Protein AF-A0A2K6EWM0-F1 (afdb_monomer)

Foldseek 3Di:
DDDPVRVVVVVVVVVVVVVVVVVVVVCCVPPVVSVVVVVVVVVVVVVVVVVVVVVVVVVVVVVVVVVVVVVVVVVVVVVVLVVLVVLVVQLLCVLVVLCPDDPVPDDPVSVVSNVVVVVPDDPVCVPFGKDFVVSSVVGGPDDPDPVSVVSLVVCVVVVQWDWDDDPNTIITTGD

Radius of gyration: 40.39 Å; Cα contacts (8 Å, |Δi|>4): 100; chains: 1; bounding box: 82×47×95 Å

Organism: Propithecus coquereli (NCBI:txid379532)

Sequence (175 aa):
MASDLEQLCSHVNEKIGNIKKTLSLRNCGQEPTLKTILNKIGDEIIVVNELLNKLELEIQYQEQTNSSLKYMKSRLTYCKINEVIKEINKAVISKYKILHQPKKSMNSVARNLYHRFIDEETKDTKGHYFIVEADIKEFTTLKVDKKFHMLLNILRHCRRLSEVRGGGLTRYVIT

Mean predicted aligned error: 11.41 Å

Solvent-accessible surface area (backbone atoms only — not comparable to full-atom values): 9793 Å² total; per-residue (Å²): 131,82,51,76,64,56,53,49,52,51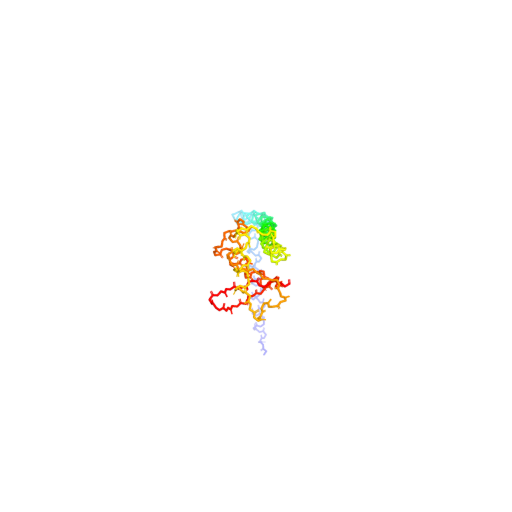,52,52,51,51,51,52,49,54,51,53,52,52,52,52,56,49,45,43,74,68,38,67,68,52,36,51,51,52,48,51,53,51,53,50,51,51,52,50,51,53,52,49,55,53,48,52,54,51,49,55,51,52,52,53,51,51,53,51,50,52,51,51,52,51,50,56,49,51,52,53,52,50,55,52,51,52,41,51,49,46,21,46,51,56,52,53,52,55,66,70,46,62,77,88,78,51,53,73,67,56,46,54,51,42,50,51,56,60,72,68,58,46,87,91,46,64,97,52,57,61,45,39,69,68,43,40,60,72,58,33,90,62,69,92,45,76,67,45,53,53,51,49,51,51,38,38,75,68,57,48,30,48,81,52,75,59,94,95,41,62,32,45,30,58,96

pLDDT: mean 92.7, std 6.12, range [59.06, 98.31]

Nearest PDB structures (foldseek):
  4c9y-assembly2_B  TM=9.508E-01  e=2.511E-15  Homo sapiens
  4ca0-assembly2_B  TM=9.283E-01  e=2.639E-14  Homo sapiens
  5szg-assembly1_A  TM=4.403E-01  e=1.982E+00  Homo sapiens
  6zsj-assembly1_C  TM=4.021E-01  e=7.320E+00  Homo sapiens
  5szh-assembly1_A  TM=4.202E-01  e=8.342E+00  Homo sapiens

Structure (mmCIF, N/CA/C/O backbone):
data_AF-A0A2K6EWM0-F1
#
_entry.id   AF-A0A2K6EWM0-F1
#
loop_
_atom_site.group_PDB
_atom_site.id
_atom_site.type_symbol
_atom_site.label_atom_id
_atom_site.label_alt_id
_atom_site.label_comp_id
_atom_site.label_asym_id
_atom_site.label_entity_id
_atom_site.label_seq_id
_atom_site.pdbx_PDB_ins_code
_atom_site.Cartn_x
_atom_site.Cartn_y
_atom_site.Cartn_z
_atom_site.occupancy
_atom_site.B_iso_or_equiv
_atom_site.auth_seq_id
_atom_site.auth_comp_id
_atom_site.auth_asym_id
_atom_site.auth_atom_id
_atom_site.pdbx_PDB_model_num
ATOM 1 N N . MET A 1 1 ? 45.821 -35.950 -45.394 1.00 59.06 1 MET A N 1
ATOM 2 C CA . MET A 1 1 ? 46.830 -34.882 -45.539 1.00 59.06 1 MET A CA 1
ATOM 3 C C . MET A 1 1 ? 46.522 -34.165 -46.839 1.00 59.06 1 MET A C 1
ATOM 5 O O . MET A 1 1 ? 46.365 -34.864 -47.830 1.00 59.06 1 MET A O 1
ATOM 9 N N . ALA A 1 2 ? 46.325 -32.843 -46.821 1.00 67.75 2 ALA A N 1
ATOM 10 C CA . ALA A 1 2 ? 46.110 -32.081 -48.054 1.00 67.75 2 ALA A CA 1
ATOM 11 C C . ALA A 1 2 ? 47.377 -32.150 -48.916 1.00 67.75 2 ALA A C 1
ATOM 13 O O . ALA A 1 2 ? 48.478 -32.074 -48.361 1.00 67.75 2 ALA A O 1
ATOM 14 N N . SER A 1 3 ? 47.218 -32.323 -50.229 1.00 87.50 3 SER A N 1
ATOM 15 C CA . SER A 1 3 ? 48.355 -32.409 -51.155 1.00 87.50 3 SER A CA 1
ATOM 16 C C . SER A 1 3 ? 49.150 -31.097 -51.173 1.00 87.50 3 SER A C 1
ATOM 18 O O . SER A 1 3 ? 48.591 -30.028 -50.920 1.00 87.50 3 SER A O 1
ATOM 20 N N . ASP A 1 4 ? 50.442 -31.150 -51.503 1.00 91.38 4 ASP A N 1
ATOM 21 C CA . ASP A 1 4 ? 51.297 -29.951 -51.571 1.00 91.38 4 ASP A CA 1
ATOM 22 C C . ASP A 1 4 ? 50.718 -28.874 -52.511 1.00 91.38 4 ASP A C 1
ATOM 24 O O . ASP A 1 4 ? 50.837 -27.674 -52.257 1.00 91.38 4 ASP A O 1
ATOM 28 N N . LEU A 1 5 ? 50.006 -29.299 -53.562 1.00 91.75 5 LEU A N 1
ATOM 29 C CA . LEU A 1 5 ? 49.295 -28.413 -54.482 1.00 91.75 5 LEU A CA 1
ATOM 30 C C . LEU A 1 5 ? 48.110 -27.701 -53.813 1.00 91.75 5 LEU A C 1
ATOM 32 O O . LEU A 1 5 ? 47.936 -26.497 -53.991 1.00 91.75 5 LEU A O 1
ATOM 36 N N . GLU A 1 6 ? 47.307 -28.413 -53.022 1.00 92.81 6 GLU A N 1
ATOM 37 C CA . GLU A 1 6 ? 46.184 -27.816 -52.287 1.00 92.81 6 GLU A CA 1
ATOM 38 C C . GLU A 1 6 ? 46.668 -26.803 -51.245 1.00 92.81 6 GLU A C 1
ATOM 40 O O . GLU A 1 6 ? 46.069 -25.735 -51.093 1.00 92.81 6 GLU A O 1
ATOM 45 N N . GLN A 1 7 ? 47.780 -27.102 -50.564 1.00 93.19 7 GLN A N 1
ATOM 46 C CA . GLN A 1 7 ? 48.397 -26.177 -49.611 1.00 93.19 7 GLN A CA 1
ATOM 47 C C . GLN A 1 7 ? 48.879 -24.898 -50.308 1.00 93.19 7 GLN A C 1
ATOM 49 O O . GLN A 1 7 ? 48.611 -23.793 -49.829 1.00 93.19 7 GLN A O 1
ATOM 54 N N . LEU A 1 8 ? 49.509 -25.029 -51.478 1.00 93.81 8 LEU A N 1
ATOM 55 C CA . LEU A 1 8 ? 49.940 -23.891 -52.287 1.00 93.81 8 LEU A CA 1
ATOM 56 C C . LEU A 1 8 ? 48.753 -23.056 -52.791 1.00 93.81 8 LEU A C 1
ATOM 58 O O . LEU A 1 8 ? 48.770 -21.830 -52.667 1.00 93.81 8 LEU A O 1
ATOM 62 N N . CYS A 1 9 ? 47.703 -23.693 -53.317 1.00 95.19 9 CYS A N 1
ATOM 63 C CA . CYS A 1 9 ? 46.495 -23.001 -53.770 1.00 95.19 9 CYS A CA 1
ATOM 64 C C . CYS A 1 9 ? 45.821 -22.228 -52.630 1.00 95.19 9 CYS A C 1
ATOM 66 O O . CYS A 1 9 ? 45.417 -21.080 -52.820 1.00 95.19 9 CYS A O 1
ATOM 68 N N . SER A 1 10 ? 45.735 -22.828 -51.441 1.00 95.12 10 SER A N 1
ATOM 69 C CA . SER A 1 10 ? 45.212 -22.161 -50.248 1.00 95.12 10 SER A CA 1
ATOM 70 C C . SER A 1 10 ? 46.035 -20.918 -49.898 1.00 95.12 10 SER A C 1
ATOM 72 O O . SER A 1 10 ? 45.478 -19.829 -49.745 1.00 95.12 10 SER A O 1
ATOM 74 N N . HIS A 1 11 ? 47.367 -21.038 -49.891 1.00 95.00 11 HIS A N 1
ATOM 75 C CA . HIS A 1 11 ? 48.259 -19.918 -49.593 1.00 95.00 11 HIS A CA 1
ATOM 76 C C . HIS A 1 11 ? 48.145 -18.775 -50.613 1.00 95.00 11 HIS A C 1
ATOM 78 O O . HIS A 1 11 ? 48.081 -17.600 -50.245 1.00 95.00 11 HIS A O 1
ATOM 84 N N . VAL A 1 12 ? 48.069 -19.098 -51.906 1.00 96.56 12 VAL A N 1
ATOM 85 C CA . VAL A 1 12 ? 47.880 -18.103 -52.973 1.00 96.56 12 VAL A CA 1
ATOM 86 C C . VAL A 1 12 ? 46.541 -17.383 -52.815 1.00 96.56 12 VAL A C 1
ATOM 88 O O . VAL A 1 12 ? 46.492 -16.152 -52.877 1.00 96.56 12 VAL A O 1
ATOM 91 N N . ASN A 1 13 ? 45.461 -18.120 -52.555 1.00 96.69 13 ASN A N 1
ATOM 92 C CA . ASN A 1 13 ? 44.137 -17.536 -52.346 1.00 96.69 13 ASN A CA 1
ATOM 93 C C . ASN A 1 13 ? 44.093 -16.632 -51.108 1.00 96.69 13 ASN A C 1
ATOM 95 O O . ASN A 1 13 ? 43.496 -15.555 -51.159 1.00 96.69 13 ASN A O 1
ATOM 99 N N . GLU A 1 14 ? 44.775 -17.016 -50.028 1.00 97.62 14 GLU A N 1
ATOM 100 C CA . GLU A 1 14 ? 44.935 -16.185 -48.835 1.00 97.62 14 GLU A CA 1
ATOM 101 C C . GLU A 1 14 ? 45.649 -14.863 -49.168 1.00 97.62 14 GLU A C 1
ATOM 103 O O . GLU A 1 14 ? 45.167 -13.781 -48.820 1.00 97.62 14 GLU A O 1
ATOM 108 N N . LYS A 1 15 ? 46.765 -14.915 -49.912 1.00 97.44 15 LYS A N 1
ATOM 109 C CA . LYS A 1 15 ? 47.487 -13.707 -50.349 1.00 97.44 15 LYS A CA 1
ATOM 110 C C . LYS A 1 15 ? 46.624 -12.815 -51.240 1.00 97.44 15 LYS A C 1
ATOM 112 O O . LYS A 1 15 ? 46.593 -11.603 -51.022 1.00 97.44 15 LYS A O 1
ATOM 117 N N . ILE A 1 16 ? 45.880 -13.387 -52.187 1.00 97.56 16 ILE A N 1
ATOM 118 C CA . ILE A 1 16 ? 44.937 -12.640 -53.033 1.00 97.56 16 ILE A CA 1
ATOM 119 C C . ILE A 1 16 ? 43.854 -11.972 -52.173 1.00 97.56 16 ILE A C 1
ATOM 121 O O . ILE A 1 16 ? 43.552 -10.792 -52.371 1.00 97.56 16 ILE A O 1
ATOM 125 N N . GLY A 1 17 ? 43.292 -12.691 -51.198 1.00 97.56 17 GLY A N 1
ATOM 126 C CA . GLY A 1 17 ? 42.316 -12.149 -50.250 1.00 97.56 17 GLY A CA 1
ATOM 127 C C . GLY A 1 17 ? 42.870 -10.962 -49.455 1.00 97.56 17 GLY A C 1
ATOM 128 O O . GLY A 1 17 ? 42.232 -9.908 -49.379 1.00 97.56 17 GLY A O 1
ATOM 129 N N . ASN A 1 18 ? 44.097 -11.086 -48.948 1.00 97.00 18 ASN A N 1
ATOM 130 C CA . ASN A 1 18 ? 44.789 -10.024 -48.214 1.00 97.00 18 ASN A CA 1
ATOM 131 C C . ASN A 1 18 ? 45.049 -8.778 -49.079 1.00 97.00 18 ASN A C 1
ATOM 133 O O . ASN A 1 18 ? 44.856 -7.649 -48.612 1.00 97.00 18 ASN A O 1
ATOM 137 N N . ILE A 1 19 ? 45.419 -8.959 -50.352 1.00 96.75 19 ILE A N 1
ATOM 138 C CA . ILE A 1 19 ? 45.593 -7.850 -51.304 1.00 96.75 19 ILE A CA 1
ATOM 139 C C . ILE A 1 19 ? 44.256 -7.139 -51.540 1.00 96.75 19 ILE A C 1
ATOM 141 O O . ILE A 1 19 ? 44.189 -5.914 -51.425 1.00 96.75 19 ILE A O 1
ATOM 145 N N . LYS A 1 20 ? 43.172 -7.886 -51.794 1.00 96.31 20 LYS A N 1
ATOM 146 C CA . LYS A 1 20 ? 41.827 -7.314 -51.995 1.00 96.31 20 LYS A CA 1
ATOM 147 C C . LYS A 1 20 ? 41.358 -6.500 -50.785 1.00 96.31 20 LYS A C 1
ATOM 149 O O . LYS A 1 20 ? 40.832 -5.397 -50.951 1.00 96.31 20 LYS A O 1
ATOM 154 N N . LYS A 1 21 ? 41.592 -7.003 -49.567 1.00 95.62 21 LYS A N 1
ATOM 155 C CA . LYS A 1 21 ? 41.263 -6.291 -48.322 1.00 95.62 21 LYS A CA 1
ATOM 156 C C . LYS A 1 21 ? 42.062 -4.993 -48.188 1.00 95.62 21 LYS A C 1
ATOM 158 O O . LYS A 1 21 ? 41.486 -3.947 -47.905 1.00 95.62 21 LYS A O 1
ATOM 163 N N . THR A 1 22 ? 43.366 -5.046 -48.457 1.00 94.31 22 THR A N 1
ATOM 164 C CA . THR A 1 22 ? 44.251 -3.870 -48.404 1.00 94.31 22 THR A CA 1
ATOM 165 C C . THR A 1 22 ? 43.847 -2.799 -49.421 1.00 94.31 22 THR A C 1
ATOM 167 O O . THR A 1 22 ? 43.807 -1.617 -49.083 1.00 94.31 22 THR A O 1
ATOM 170 N N . LEU A 1 23 ? 43.498 -3.195 -50.650 1.00 92.88 23 LEU A N 1
ATOM 171 C CA . LEU A 1 23 ? 43.005 -2.271 -51.678 1.00 92.88 23 LEU A CA 1
ATOM 172 C C . LEU A 1 23 ? 41.687 -1.607 -51.262 1.00 92.88 23 LEU A C 1
ATOM 174 O O . LEU A 1 23 ? 41.537 -0.398 -51.410 1.00 92.88 23 LEU A O 1
ATOM 178 N N . SER A 1 24 ? 40.767 -2.376 -50.679 1.00 91.31 24 SER A N 1
ATOM 179 C CA . SER A 1 24 ? 39.482 -1.849 -50.200 1.00 91.31 24 SER A CA 1
ATOM 180 C C . SER A 1 24 ? 39.668 -0.827 -49.071 1.00 91.31 24 SER A C 1
ATOM 182 O O . SER A 1 24 ? 39.083 0.251 -49.118 1.00 91.31 24 SER A O 1
ATOM 184 N N . LEU A 1 25 ? 40.544 -1.116 -48.099 1.00 89.75 25 LEU A N 1
ATOM 185 C CA . LEU A 1 25 ? 40.881 -0.185 -47.012 1.00 89.75 25 LEU A CA 1
ATOM 186 C C . LEU A 1 25 ? 41.507 1.112 -47.534 1.00 89.75 25 LEU A C 1
ATOM 188 O O . LEU A 1 25 ? 41.153 2.199 -47.079 1.00 89.75 25 LEU A O 1
ATOM 192 N N . ARG A 1 26 ? 42.412 1.008 -48.515 1.00 90.94 26 ARG A N 1
ATOM 193 C CA . ARG A 1 26 ? 42.999 2.179 -49.172 1.00 90.94 26 ARG A CA 1
ATOM 194 C C . ARG A 1 26 ? 41.921 3.032 -49.846 1.00 90.94 26 ARG A C 1
ATOM 196 O O . ARG A 1 26 ? 41.925 4.246 -49.656 1.00 90.94 26 ARG A O 1
ATOM 203 N N . ASN A 1 27 ? 40.998 2.408 -50.581 1.00 87.50 27 ASN A N 1
ATOM 204 C CA . ASN A 1 27 ? 39.913 3.114 -51.266 1.00 87.50 27 ASN A CA 1
ATOM 205 C C . ASN A 1 27 ? 39.034 3.895 -50.282 1.00 87.50 27 ASN A C 1
ATOM 207 O O . ASN A 1 27 ? 38.750 5.059 -50.535 1.00 87.50 27 ASN A O 1
ATOM 211 N N . CYS A 1 28 ? 38.681 3.318 -49.129 1.00 86.69 28 CYS A N 1
ATOM 212 C CA . CYS A 1 28 ? 37.914 4.026 -48.098 1.00 86.69 28 CYS A CA 1
ATOM 213 C C . CYS A 1 28 ? 38.610 5.296 -47.572 1.00 86.69 28 CYS A C 1
ATOM 215 O O . CYS A 1 28 ? 37.932 6.246 -47.192 1.00 86.69 28 CYS A O 1
ATOM 217 N N . GLY A 1 29 ? 39.947 5.320 -47.533 1.00 82.25 29 GLY A N 1
ATOM 218 C CA . GLY A 1 29 ? 40.719 6.472 -47.051 1.00 82.25 29 GLY A CA 1
ATOM 219 C C . GLY A 1 29 ? 41.060 7.519 -48.119 1.00 82.25 29 GLY A C 1
ATOM 220 O O . GLY A 1 29 ? 41.321 8.673 -47.773 1.00 82.25 29 GLY A O 1
ATOM 221 N N . GLN A 1 30 ? 41.086 7.128 -49.397 1.00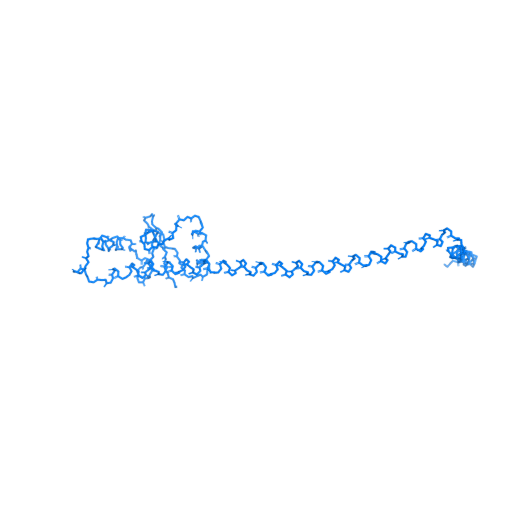 87.12 30 GLN A N 1
ATOM 222 C CA . GLN A 1 30 ? 41.508 7.983 -50.514 1.00 87.12 30 GLN A CA 1
ATOM 223 C C . GLN A 1 30 ? 40.341 8.506 -51.353 1.00 87.12 30 GLN A C 1
ATOM 225 O O . GLN A 1 30 ? 40.432 9.611 -51.882 1.00 87.12 30 GLN A O 1
ATOM 230 N N . GLU A 1 31 ? 39.263 7.733 -51.481 1.00 92.44 31 GLU A N 1
ATOM 231 C CA . GLU A 1 31 ? 38.093 8.122 -52.263 1.00 92.44 31 GLU A CA 1
ATOM 232 C C . GLU A 1 31 ? 37.247 9.128 -51.449 1.00 92.44 31 GLU A C 1
ATOM 234 O O . GLU A 1 31 ? 36.817 8.810 -50.331 1.00 92.44 31 GLU A O 1
ATOM 239 N N . PRO A 1 32 ? 37.039 10.363 -51.949 1.00 92.19 32 PRO A N 1
ATOM 240 C CA . PRO A 1 32 ? 36.396 11.422 -51.176 1.00 92.19 32 PRO A CA 1
ATOM 241 C C . PRO A 1 32 ? 34.979 11.087 -50.702 1.00 92.19 32 PRO A C 1
ATOM 243 O O . PRO A 1 32 ? 34.636 11.419 -49.567 1.00 92.19 32 PRO A O 1
ATOM 246 N N . THR A 1 33 ? 34.159 10.421 -51.524 1.00 93.00 33 THR A N 1
ATOM 247 C CA . THR A 1 33 ? 32.764 10.118 -51.168 1.00 93.00 33 THR A CA 1
ATOM 248 C C . THR A 1 33 ? 32.673 9.084 -50.045 1.00 93.00 33 THR A C 1
ATOM 250 O O . THR A 1 33 ? 31.932 9.295 -49.081 1.00 93.00 33 THR A O 1
ATOM 253 N N . LEU A 1 34 ? 33.486 8.023 -50.095 1.00 90.88 34 LEU A N 1
ATOM 254 C CA . LEU A 1 34 ? 33.581 7.010 -49.041 1.00 90.88 34 LEU A CA 1
ATOM 255 C C . LEU A 1 34 ? 34.103 7.611 -47.737 1.00 90.88 34 LEU A C 1
ATOM 257 O O . LEU A 1 34 ? 33.561 7.323 -46.670 1.00 90.88 34 LEU A O 1
ATOM 261 N N . LYS A 1 35 ? 35.104 8.493 -47.817 1.00 90.25 35 LYS A N 1
ATOM 262 C CA . LYS A 1 35 ? 35.631 9.205 -46.650 1.00 90.25 35 LYS A CA 1
ATOM 263 C C . LYS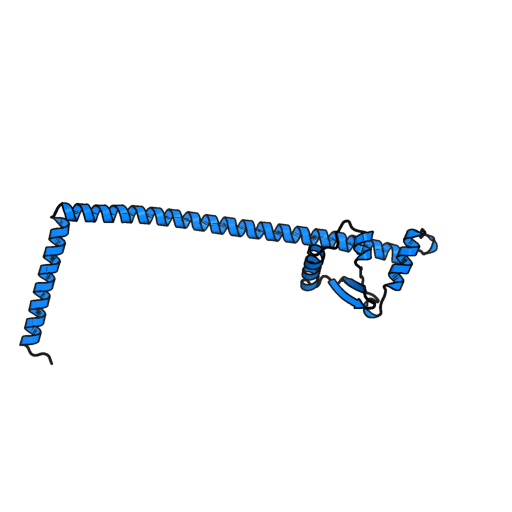 A 1 35 ? 34.570 10.100 -46.003 1.00 90.25 35 LYS A C 1
ATOM 265 O O . LYS A 1 35 ? 34.453 10.117 -44.780 1.00 90.25 35 LYS A O 1
ATOM 270 N N . THR A 1 36 ? 33.765 10.812 -46.795 1.00 93.81 36 THR A N 1
ATOM 271 C CA . THR A 1 36 ? 32.646 11.614 -46.274 1.00 93.81 36 THR A CA 1
ATOM 272 C C . THR A 1 36 ? 31.595 10.745 -45.589 1.00 93.81 36 THR A C 1
ATOM 274 O O . THR A 1 36 ? 31.125 11.113 -44.516 1.00 93.81 36 THR A O 1
ATOM 277 N N . ILE A 1 37 ? 31.226 9.600 -46.173 1.00 93.88 37 ILE A N 1
ATOM 278 C CA . ILE A 1 37 ? 30.273 8.666 -45.554 1.00 93.88 37 ILE A CA 1
ATOM 279 C C . ILE A 1 37 ? 30.829 8.134 -44.229 1.00 93.88 37 ILE A C 1
ATOM 281 O O . ILE A 1 37 ? 30.117 8.135 -43.231 1.00 93.88 37 ILE A O 1
ATOM 285 N N . LEU A 1 38 ? 32.105 7.739 -44.195 1.00 92.94 38 LEU A N 1
ATOM 286 C CA . LEU A 1 38 ? 32.751 7.248 -42.979 1.00 92.94 38 LEU A CA 1
ATOM 287 C C . LEU A 1 38 ? 32.769 8.306 -41.867 1.00 92.94 38 LEU A C 1
ATOM 289 O O . LEU A 1 38 ? 32.477 7.984 -40.720 1.00 92.94 38 LEU A O 1
ATOM 293 N N . ASN A 1 39 ? 33.056 9.565 -42.208 1.00 92.88 39 ASN A N 1
ATOM 294 C CA . ASN A 1 39 ? 33.003 10.668 -41.248 1.00 92.88 39 ASN A CA 1
ATOM 295 C C . ASN A 1 39 ? 31.585 10.882 -40.712 1.00 92.88 39 ASN A C 1
ATOM 297 O O . ASN A 1 39 ? 31.422 10.980 -39.505 1.00 92.88 39 ASN A O 1
ATOM 301 N N . LYS A 1 40 ? 30.561 10.867 -41.578 1.00 96.50 40 LYS A N 1
ATOM 302 C CA . LYS A 1 40 ? 29.157 10.978 -41.146 1.00 96.50 40 LYS A CA 1
ATOM 303 C C . LYS A 1 40 ? 28.765 9.865 -40.176 1.00 96.50 40 LYS A C 1
ATOM 305 O O . LYS A 1 40 ? 28.124 10.142 -39.174 1.00 96.50 40 LYS A O 1
ATOM 310 N N . ILE A 1 41 ? 29.189 8.628 -40.446 1.00 96.75 41 ILE A N 1
ATOM 311 C CA . ILE A 1 41 ? 28.985 7.502 -39.524 1.00 96.75 41 ILE A CA 1
ATOM 312 C C . ILE A 1 41 ? 29.688 7.777 -38.190 1.00 96.75 41 ILE A C 1
ATOM 314 O O . ILE A 1 41 ? 29.108 7.545 -37.135 1.00 96.75 41 ILE A O 1
ATOM 318 N N . GLY A 1 42 ? 30.924 8.283 -38.222 1.00 96.25 42 GLY A N 1
ATOM 319 C CA . GLY A 1 42 ? 31.656 8.678 -37.018 1.00 96.25 42 GLY A CA 1
ATOM 320 C C . GLY A 1 42 ? 30.922 9.746 -36.203 1.00 96.25 42 GLY A C 1
ATOM 321 O O . GLY A 1 42 ? 30.748 9.577 -34.998 1.00 96.25 42 GLY A O 1
ATOM 322 N N . ASP A 1 43 ? 30.437 10.797 -36.863 1.00 97.38 43 ASP A N 1
ATOM 323 C CA . ASP A 1 43 ? 29.677 11.881 -36.236 1.00 97.38 43 ASP A CA 1
ATOM 324 C C . ASP A 1 43 ? 28.361 11.360 -35.632 1.00 97.38 43 ASP A C 1
ATOM 326 O O . ASP A 1 43 ? 28.037 11.665 -34.485 1.00 97.38 43 ASP A O 1
ATOM 330 N N . GLU A 1 44 ? 27.625 10.509 -36.355 1.00 98.06 44 GLU A N 1
ATOM 331 C CA . GLU A 1 44 ? 26.406 9.868 -35.849 1.00 98.06 44 GLU A CA 1
ATOM 332 C C . GLU A 1 44 ? 26.685 8.978 -34.631 1.00 98.06 44 GLU A C 1
ATOM 334 O O . GLU A 1 44 ? 25.918 9.007 -33.670 1.00 98.06 44 GLU A O 1
ATOM 339 N N . ILE A 1 45 ? 27.794 8.230 -34.620 1.00 97.88 45 ILE A N 1
ATOM 340 C CA . ILE A 1 45 ? 28.205 7.421 -33.461 1.00 97.88 45 ILE A CA 1
ATOM 341 C C . ILE A 1 45 ? 28.453 8.310 -32.236 1.00 97.88 45 ILE A C 1
ATOM 343 O O . ILE A 1 45 ? 28.034 7.951 -31.133 1.00 97.88 45 ILE A O 1
ATOM 347 N N . ILE A 1 46 ? 29.097 9.468 -32.413 1.00 97.69 46 ILE A N 1
ATOM 348 C CA . ILE A 1 46 ? 29.323 10.428 -31.322 1.00 97.69 46 ILE A CA 1
ATOM 349 C C . ILE A 1 46 ? 27.982 10.926 -30.773 1.00 97.69 46 ILE A C 1
ATOM 351 O O . ILE A 1 46 ? 27.762 10.873 -29.563 1.00 97.69 46 ILE A O 1
ATOM 355 N N . VAL A 1 47 ? 27.058 11.328 -31.650 1.00 98.12 47 VAL A N 1
ATOM 356 C CA . VAL A 1 47 ? 25.720 11.792 -31.248 1.00 98.12 47 VAL A CA 1
ATOM 357 C C . VAL A 1 47 ? 24.944 10.693 -30.518 1.00 98.12 47 VAL A C 1
ATOM 359 O O . VAL A 1 47 ? 24.332 10.951 -29.482 1.00 98.12 47 VAL A O 1
ATOM 362 N N . VAL A 1 48 ? 24.980 9.452 -31.012 1.00 98.31 48 VAL A N 1
ATOM 363 C CA . VAL A 1 48 ? 24.342 8.308 -30.342 1.00 98.31 48 VAL A CA 1
ATOM 364 C C . VAL A 1 48 ? 24.926 8.108 -28.946 1.00 98.31 48 VAL A C 1
ATOM 366 O O . VAL A 1 48 ? 24.168 7.920 -27.997 1.00 98.31 48 VAL A O 1
ATOM 369 N N . ASN A 1 49 ? 26.246 8.198 -28.791 1.00 97.38 49 ASN A N 1
ATOM 370 C CA . ASN A 1 49 ? 26.896 8.072 -27.490 1.00 97.38 49 ASN A CA 1
ATOM 371 C C . ASN A 1 49 ? 26.445 9.168 -26.505 1.00 97.38 49 ASN A C 1
ATOM 373 O O . ASN A 1 49 ? 26.147 8.880 -25.348 1.00 97.38 49 ASN A O 1
ATOM 377 N N . GLU A 1 50 ? 26.321 10.416 -26.958 1.00 98.06 50 GLU A N 1
ATOM 378 C CA . GLU A 1 50 ? 25.793 11.510 -26.132 1.00 98.06 50 GLU A CA 1
ATOM 379 C C . GLU A 1 50 ? 24.327 11.290 -25.730 1.00 98.06 50 GLU A C 1
ATOM 381 O O . GLU A 1 50 ? 23.955 11.509 -24.573 1.00 98.06 50 GLU A O 1
ATOM 386 N N . LEU A 1 51 ? 23.491 10.816 -26.659 1.00 98.25 51 LEU A N 1
ATOM 387 C CA . LEU A 1 51 ? 22.093 10.484 -26.380 1.00 98.25 51 LEU A CA 1
ATOM 388 C C . LEU A 1 51 ? 21.965 9.337 -25.372 1.00 98.25 51 LEU A C 1
ATOM 390 O O . LEU A 1 51 ? 21.096 9.400 -24.501 1.00 98.25 51 LEU A O 1
ATOM 394 N N . LEU A 1 52 ? 22.832 8.325 -25.454 1.00 97.81 52 LEU A N 1
ATOM 395 C CA . LEU A 1 52 ? 22.874 7.225 -24.489 1.00 97.81 52 LEU A CA 1
ATOM 396 C C . LEU A 1 52 ? 23.243 7.722 -23.088 1.00 97.81 52 LEU A C 1
ATOM 398 O O . LEU A 1 52 ? 22.546 7.386 -22.133 1.00 97.81 52 LEU A O 1
ATOM 402 N N . ASN A 1 53 ? 24.248 8.592 -22.970 1.00 97.25 53 ASN A N 1
ATOM 403 C CA . ASN A 1 53 ? 24.614 9.196 -21.684 1.00 97.25 53 ASN A CA 1
ATOM 404 C C . ASN A 1 53 ? 23.456 10.014 -21.092 1.00 97.25 53 ASN A C 1
ATOM 406 O O . ASN A 1 53 ? 23.177 9.951 -19.895 1.00 97.25 53 ASN A O 1
ATOM 410 N N . LYS A 1 54 ? 22.735 10.770 -21.930 1.00 97.94 54 LYS A N 1
ATOM 411 C CA . LYS A 1 54 ? 21.552 11.522 -21.488 1.00 97.94 54 LYS A CA 1
ATOM 412 C C . LYS A 1 54 ? 20.427 10.595 -21.021 1.00 97.94 54 LYS A C 1
ATOM 414 O O . LYS A 1 54 ? 19.773 10.891 -20.023 1.00 97.94 54 LYS A O 1
ATOM 419 N N . LEU A 1 55 ? 20.198 9.492 -21.733 1.00 94.00 55 LEU A N 1
ATOM 420 C CA . LEU A 1 55 ? 19.198 8.494 -21.365 1.00 94.00 55 LEU A CA 1
ATOM 421 C C . LEU A 1 55 ? 19.537 7.827 -20.026 1.00 94.00 55 LEU A C 1
ATOM 423 O O . LEU A 1 55 ? 18.644 7.642 -19.205 1.00 94.00 55 LEU A O 1
ATOM 427 N N . GLU A 1 56 ? 20.809 7.510 -19.783 1.00 97.62 56 GLU A N 1
ATOM 428 C CA . GLU A 1 56 ? 21.262 6.933 -18.514 1.00 97.62 56 GLU A CA 1
ATOM 429 C C . GLU A 1 56 ? 20.949 7.855 -17.326 1.00 97.62 56 GLU A C 1
ATOM 431 O O . GLU A 1 56 ? 20.371 7.409 -16.333 1.00 97.62 56 GLU A O 1
ATOM 436 N N . LEU A 1 57 ? 21.244 9.154 -17.453 1.00 97.19 57 LEU A N 1
ATOM 437 C CA . LEU A 1 57 ? 20.925 10.145 -16.419 1.00 97.19 57 LEU A CA 1
ATOM 438 C C . LEU A 1 57 ? 19.415 10.251 -16.156 1.00 97.19 57 LEU A C 1
ATOM 440 O O . LEU A 1 57 ? 18.987 10.340 -15.004 1.00 97.19 57 LEU A O 1
ATOM 444 N N . GLU A 1 58 ? 18.596 10.217 -17.209 1.00 96.94 58 GLU A N 1
ATOM 445 C CA . GLU A 1 58 ? 17.137 10.270 -17.077 1.00 96.94 58 GLU A CA 1
ATOM 446 C C . GLU A 1 58 ? 16.587 9.019 -16.375 1.00 96.94 58 GLU A C 1
ATOM 448 O O . GLU A 1 58 ?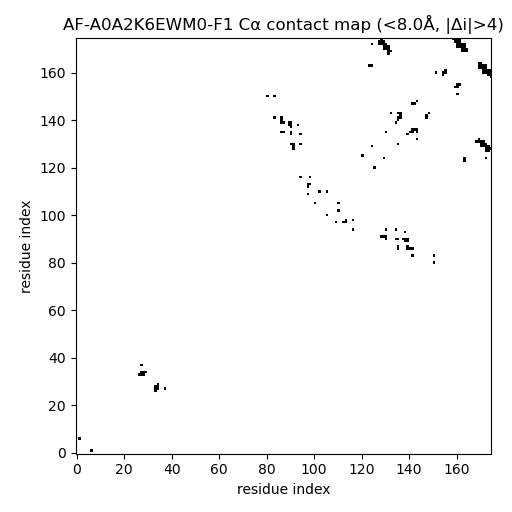 15.732 9.124 -15.492 1.00 96.94 58 GLU A O 1
ATOM 453 N N . ILE A 1 59 ? 17.112 7.834 -16.707 1.00 95.31 59 ILE A N 1
ATOM 454 C CA . ILE A 1 59 ? 16.747 6.576 -16.040 1.00 95.31 59 ILE A CA 1
ATOM 455 C C . ILE A 1 59 ? 17.066 6.659 -14.542 1.00 95.31 59 ILE A C 1
ATOM 457 O O . ILE A 1 59 ? 16.195 6.375 -13.717 1.00 95.31 59 ILE A O 1
ATOM 461 N N . GLN A 1 60 ? 18.264 7.119 -14.176 1.00 94.50 60 GLN A N 1
ATOM 462 C CA . GLN A 1 60 ? 18.662 7.278 -12.772 1.00 94.50 60 GLN A CA 1
ATOM 463 C C . GLN A 1 60 ? 17.726 8.233 -12.011 1.00 94.50 60 GLN A C 1
ATOM 465 O O . GLN A 1 60 ? 17.289 7.936 -10.893 1.00 94.50 60 GLN A O 1
ATOM 470 N N . TYR A 1 61 ? 17.354 9.360 -12.625 1.00 95.38 61 TYR A N 1
ATOM 471 C CA . TYR A 1 61 ? 16.398 10.301 -12.038 1.00 95.38 61 TYR A CA 1
ATOM 472 C C . TYR A 1 61 ? 15.009 9.670 -11.838 1.00 95.38 61 TYR A C 1
ATOM 474 O O . TYR A 1 61 ? 14.383 9.819 -10.779 1.00 95.38 61 TYR A O 1
ATOM 482 N N . GLN A 1 62 ? 14.520 8.914 -12.823 1.00 93.62 62 GLN A N 1
ATOM 483 C CA . GLN A 1 62 ? 13.240 8.210 -12.722 1.00 93.62 62 GLN A CA 1
ATOM 484 C C . GLN A 1 62 ? 13.243 7.145 -11.620 1.00 93.62 62 GLN A C 1
ATOM 486 O O . GLN A 1 62 ? 12.262 7.008 -10.886 1.00 93.62 62 GLN A O 1
ATOM 491 N N . GLU A 1 63 ? 14.331 6.401 -11.444 1.00 92.31 63 GLU A N 1
ATOM 492 C CA . GLU A 1 63 ? 14.455 5.425 -10.357 1.00 92.31 63 GLU A CA 1
ATOM 493 C C . GLU A 1 63 ? 14.420 6.101 -8.979 1.00 92.31 63 GLU A C 1
ATOM 495 O O . GLU A 1 63 ? 13.667 5.686 -8.084 1.00 92.31 63 GLU A O 1
ATOM 500 N N . GLN A 1 64 ? 15.164 7.198 -8.814 1.00 92.19 64 GLN A N 1
ATOM 501 C CA . GLN A 1 64 ? 15.202 7.962 -7.569 1.00 92.19 64 GLN A CA 1
ATOM 502 C C . GLN A 1 64 ? 13.834 8.564 -7.222 1.00 92.19 64 GLN A C 1
ATOM 504 O O . GLN A 1 64 ? 13.361 8.449 -6.084 1.00 92.19 64 GLN A O 1
ATOM 509 N N . THR A 1 65 ? 13.158 9.178 -8.191 1.00 85.69 65 THR A N 1
ATOM 510 C CA . THR A 1 65 ? 11.821 9.750 -7.979 1.00 85.69 65 THR A CA 1
ATOM 511 C C . THR A 1 65 ? 10.791 8.666 -7.664 1.00 85.69 65 THR A C 1
ATOM 513 O O . THR A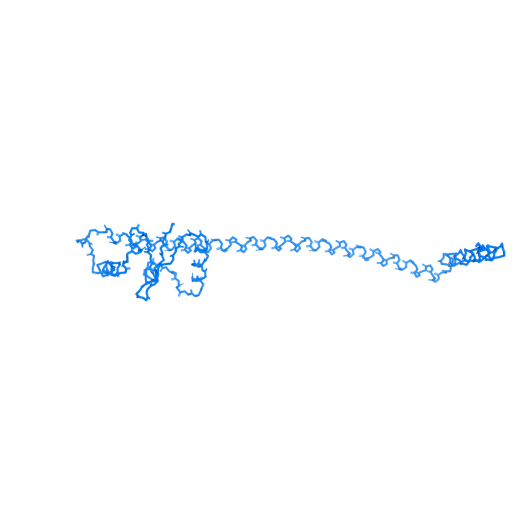 1 65 ? 10.021 8.809 -6.710 1.00 85.69 65 THR A O 1
ATOM 516 N N . ASN A 1 66 ? 10.820 7.533 -8.368 1.00 86.06 66 ASN A N 1
ATOM 517 C CA . ASN A 1 66 ? 9.929 6.406 -8.097 1.00 86.06 66 ASN A CA 1
ATOM 518 C C . ASN A 1 66 ? 10.133 5.814 -6.698 1.00 86.06 66 ASN A C 1
ATOM 520 O O . ASN A 1 66 ? 9.152 5.507 -6.012 1.00 86.06 66 ASN A O 1
ATOM 524 N N . SER A 1 67 ? 11.381 5.666 -6.246 1.00 87.31 67 SER A N 1
ATOM 525 C CA . SER A 1 67 ? 11.677 5.191 -4.889 1.00 87.31 67 SER A CA 1
ATOM 526 C C . SER A 1 67 ? 11.145 6.161 -3.822 1.00 87.31 67 SER A C 1
ATOM 528 O O . SER A 1 67 ? 10.457 5.741 -2.885 1.00 87.31 67 SER A O 1
ATOM 530 N N . SER A 1 68 ? 11.340 7.466 -4.030 1.00 82.62 68 SER A N 1
ATOM 531 C CA . SER A 1 68 ? 10.846 8.533 -3.153 1.00 82.62 68 SER A CA 1
ATOM 532 C C . SER A 1 68 ? 9.317 8.543 -3.079 1.00 82.62 68 SER A C 1
ATOM 534 O O . SER A 1 68 ? 8.741 8.575 -1.990 1.00 82.62 68 SER A O 1
ATOM 536 N N . LEU A 1 69 ? 8.631 8.424 -4.220 1.00 82.00 69 LEU A N 1
ATOM 537 C CA . LEU A 1 69 ? 7.170 8.343 -4.283 1.00 82.00 69 LEU A CA 1
ATOM 538 C C . LEU A 1 69 ? 6.626 7.083 -3.599 1.00 82.00 69 LEU A C 1
ATOM 540 O O . LEU A 1 69 ? 5.625 7.162 -2.882 1.00 82.00 69 LEU A O 1
ATOM 544 N N . LYS A 1 70 ? 7.270 5.921 -3.783 1.00 83.38 70 LYS A N 1
ATOM 545 C CA . LYS A 1 70 ? 6.904 4.679 -3.076 1.00 83.38 70 LYS A CA 1
ATOM 546 C C . LYS A 1 70 ? 7.031 4.851 -1.562 1.00 83.38 70 LYS A C 1
ATOM 548 O O . LYS A 1 70 ? 6.107 4.484 -0.836 1.00 83.38 70 LYS A O 1
ATOM 553 N N . TYR A 1 71 ? 8.122 5.456 -1.095 1.00 78.00 71 TYR A N 1
ATOM 554 C CA . TYR A 1 71 ? 8.331 5.758 0.320 1.00 78.00 71 TYR A CA 1
ATOM 555 C C . TYR A 1 71 ? 7.282 6.739 0.869 1.00 78.00 71 TYR A C 1
ATOM 557 O O . TYR A 1 71 ? 6.694 6.510 1.925 1.00 78.00 71 TYR A O 1
ATOM 565 N N . MET A 1 72 ? 6.961 7.807 0.135 1.00 70.56 72 MET A N 1
ATOM 566 C CA . MET A 1 72 ? 5.901 8.736 0.542 1.00 70.56 72 MET A CA 1
ATOM 567 C C . MET A 1 72 ? 4.535 8.040 0.619 1.00 70.56 72 MET A C 1
ATOM 569 O O . MET A 1 72 ? 3.814 8.204 1.605 1.00 70.56 72 MET A O 1
ATOM 573 N N . LYS A 1 73 ? 4.187 7.202 -0.368 1.00 72.19 73 LYS A N 1
ATOM 574 C CA . LYS A 1 73 ? 2.944 6.410 -0.361 1.00 72.19 73 LYS A CA 1
ATOM 575 C C . LYS A 1 73 ? 2.876 5.449 0.827 1.00 72.19 73 LYS A C 1
ATOM 577 O O . LYS A 1 73 ? 1.815 5.331 1.448 1.00 72.19 73 LYS A O 1
ATOM 582 N N . SER A 1 74 ? 3.979 4.782 1.169 1.00 77.81 74 SER A N 1
ATOM 583 C CA . SER A 1 74 ? 4.014 3.868 2.315 1.00 77.81 74 SER A CA 1
ATOM 584 C C . SER A 1 74 ? 3.844 4.623 3.636 1.00 77.81 74 SER A C 1
ATOM 586 O O . SER A 1 74 ? 3.021 4.215 4.457 1.00 77.81 74 SER A O 1
ATOM 588 N N . ARG A 1 75 ? 4.495 5.783 3.812 1.00 74.69 75 ARG A N 1
ATOM 589 C CA . ARG A 1 75 ? 4.291 6.639 4.995 1.00 74.69 75 ARG A CA 1
ATOM 590 C C . ARG A 1 75 ? 2.866 7.162 5.107 1.00 74.69 75 ARG A C 1
ATOM 592 O O . ARG A 1 75 ? 2.290 7.099 6.188 1.00 74.69 75 ARG A O 1
ATOM 599 N N . LEU A 1 76 ? 2.273 7.630 4.008 1.00 71.06 76 LEU A N 1
ATOM 600 C CA . LEU A 1 76 ? 0.870 8.060 3.993 1.00 71.06 76 LEU A CA 1
ATOM 601 C C . LEU A 1 76 ? -0.070 6.919 4.403 1.00 71.06 76 LEU A C 1
ATOM 603 O O . LEU A 1 76 ? -1.045 7.146 5.118 1.00 71.06 76 LEU A O 1
ATOM 607 N N . THR A 1 77 ? 0.232 5.691 3.980 1.00 82.94 77 THR A N 1
ATOM 608 C CA . THR A 1 77 ? -0.528 4.494 4.368 1.00 82.94 77 THR A CA 1
ATOM 609 C C . THR A 1 77 ? -0.353 4.182 5.856 1.00 82.94 77 THR A C 1
ATOM 611 O O . THR A 1 77 ? -1.344 3.968 6.548 1.00 82.94 77 THR A O 1
ATOM 614 N N . TYR A 1 78 ? 0.876 4.246 6.375 1.00 84.31 78 TYR A N 1
ATOM 615 C CA . TYR A 1 78 ? 1.174 4.065 7.798 1.00 84.31 78 TYR A CA 1
ATOM 616 C C . TYR A 1 78 ? 0.448 5.087 8.685 1.00 84.31 78 TYR A C 1
ATOM 618 O O . TYR A 1 78 ? -0.186 4.705 9.667 1.00 84.31 78 TYR A O 1
ATOM 626 N N . CYS A 1 79 ? 0.466 6.374 8.314 1.00 84.06 79 CYS A N 1
ATOM 627 C CA . CYS A 1 79 ? -0.267 7.414 9.038 1.00 84.06 79 CYS A CA 1
ATOM 628 C C . CYS A 1 79 ? -1.767 7.106 9.089 1.00 84.06 79 CYS A C 1
ATOM 630 O O . CYS A 1 79 ? -2.356 7.135 10.164 1.00 84.06 79 CYS A O 1
ATOM 632 N N . LYS A 1 80 ? -2.376 6.729 7.956 1.00 86.38 80 LYS A N 1
ATOM 633 C CA . LYS A 1 80 ? -3.801 6.358 7.900 1.00 86.38 80 LYS A CA 1
ATOM 634 C C . LYS A 1 80 ? -4.132 5.161 8.791 1.00 86.38 80 LYS A C 1
ATOM 636 O O . LYS A 1 80 ? -5.140 5.194 9.488 1.00 86.38 80 LYS A O 1
ATOM 641 N N . ILE A 1 81 ? -3.290 4.126 8.789 1.00 88.31 81 ILE A N 1
ATOM 642 C CA . ILE A 1 81 ? -3.462 2.961 9.669 1.00 88.31 81 ILE A CA 1
ATOM 643 C C . ILE A 1 81 ? -3.412 3.400 11.136 1.00 88.31 81 ILE A C 1
ATOM 645 O O . ILE A 1 81 ? -4.274 3.010 11.916 1.00 88.31 81 ILE A O 1
ATOM 649 N N . ASN A 1 82 ? -2.456 4.248 11.515 1.00 90.25 82 ASN A N 1
ATOM 650 C CA . ASN A 1 82 ? -2.347 4.725 12.892 1.00 90.25 82 ASN A CA 1
ATOM 651 C C . ASN A 1 82 ? -3.529 5.591 13.332 1.00 90.25 82 ASN A C 1
ATOM 653 O O . ASN A 1 82 ? -3.960 5.461 14.474 1.00 90.25 82 ASN A O 1
ATOM 657 N N . GLU A 1 83 ? -4.078 6.435 12.456 1.00 91.31 83 GLU A N 1
ATOM 658 C CA . GLU A 1 83 ? -5.302 7.187 12.767 1.00 91.31 83 GLU A CA 1
ATOM 659 C C . GLU A 1 83 ? -6.488 6.248 13.028 1.00 91.31 83 GLU A C 1
ATOM 661 O O . GLU A 1 83 ? -7.233 6.431 13.988 1.00 91.31 83 GLU A O 1
ATOM 666 N N . VAL A 1 84 ? -6.614 5.170 12.252 1.00 91.62 84 VAL A N 1
ATOM 667 C CA . VAL A 1 84 ? -7.655 4.152 12.473 1.00 91.62 84 VAL A CA 1
ATOM 668 C C . VAL A 1 84 ? -7.451 3.434 13.807 1.00 91.62 84 VAL A C 1
ATOM 670 O O . VAL A 1 84 ? -8.414 3.212 14.535 1.00 91.62 84 VAL A O 1
ATOM 673 N N . ILE A 1 85 ? -6.206 3.116 14.170 1.00 93.25 85 ILE A N 1
ATOM 674 C CA . ILE A 1 85 ? -5.883 2.517 15.473 1.00 93.25 85 ILE A CA 1
ATOM 675 C C . ILE A 1 85 ? -6.239 3.464 16.621 1.00 93.25 85 ILE A C 1
ATOM 677 O O . ILE A 1 85 ? -6.783 3.010 17.624 1.00 93.25 85 ILE A O 1
ATOM 681 N N . LYS A 1 86 ? -5.975 4.771 16.490 1.00 94.75 86 LYS A N 1
ATOM 682 C CA . LYS A 1 86 ? -6.369 5.765 17.502 1.00 94.75 86 LYS A CA 1
ATOM 683 C C . LYS A 1 86 ? -7.882 5.781 17.712 1.00 94.75 86 LYS A C 1
ATOM 685 O O . LYS A 1 86 ? -8.329 5.752 18.855 1.00 94.75 86 LYS A O 1
ATOM 690 N N . GLU A 1 87 ? -8.661 5.774 16.635 1.00 95.50 87 GLU A N 1
ATOM 691 C CA . GLU A 1 87 ? -10.125 5.748 16.722 1.00 95.50 87 GLU A CA 1
ATOM 692 C C . GLU A 1 87 ? -10.647 4.413 17.290 1.00 95.50 87 GLU A C 1
ATOM 694 O O . GLU A 1 87 ? -11.534 4.419 18.142 1.00 95.50 87 GLU A O 1
ATOM 699 N N . ILE A 1 88 ? -10.058 3.271 16.917 1.00 95.12 88 ILE A N 1
ATOM 700 C CA . ILE A 1 88 ? -10.363 1.966 17.536 1.00 95.12 88 ILE A CA 1
ATOM 701 C C . ILE A 1 88 ? -10.082 2.008 19.043 1.00 95.12 88 ILE A C 1
ATOM 703 O O . ILE A 1 88 ? -10.945 1.645 19.841 1.00 95.12 88 ILE A O 1
ATOM 707 N N . ASN A 1 89 ? -8.914 2.508 19.448 1.00 96.00 89 ASN A N 1
ATOM 708 C CA . ASN A 1 89 ? -8.547 2.636 20.858 1.00 96.00 89 ASN A CA 1
ATOM 709 C C . ASN A 1 89 ? -9.511 3.557 21.608 1.00 96.00 89 ASN A C 1
ATOM 711 O O . ASN A 1 89 ? -9.897 3.256 22.734 1.00 96.00 89 ASN A O 1
ATOM 715 N N . LYS A 1 90 ? -9.954 4.650 20.981 1.00 97.38 90 LYS A N 1
ATOM 716 C CA . LYS A 1 90 ? -10.984 5.532 21.534 1.00 97.38 90 LYS A CA 1
ATOM 717 C C . LYS A 1 90 ? -12.303 4.787 21.758 1.00 97.38 90 LYS A C 1
ATOM 719 O O . LYS A 1 90 ? -12.890 4.937 22.827 1.00 97.38 90 LYS A O 1
ATOM 724 N N . ALA A 1 91 ? -12.753 3.967 20.806 1.00 97.56 91 ALA A N 1
ATOM 725 C CA . ALA A 1 91 ? -13.957 3.148 20.972 1.00 97.56 91 ALA A CA 1
ATOM 726 C C . ALA A 1 91 ? -13.817 2.137 22.118 1.00 97.56 91 ALA A C 1
ATOM 728 O O . ALA A 1 91 ? -14.715 2.030 22.952 1.00 97.56 91 ALA A O 1
ATOM 729 N N . VAL A 1 92 ? -12.673 1.448 22.198 1.00 97.56 92 VAL A N 1
ATOM 730 C CA . VAL A 1 92 ? -12.360 0.508 23.286 1.00 97.56 92 VAL A CA 1
ATOM 731 C C . VAL A 1 92 ? -12.398 1.240 24.629 1.00 97.56 92 VAL A C 1
ATOM 733 O O . VAL A 1 92 ? -13.149 0.857 25.520 1.00 97.56 92 VAL A O 1
ATOM 736 N N . ILE A 1 93 ? -11.662 2.342 24.775 1.00 97.62 93 ILE A N 1
ATOM 737 C CA . ILE A 1 93 ? -11.617 3.108 26.027 1.00 97.62 93 ILE A CA 1
ATOM 738 C C . ILE A 1 93 ? -13.020 3.580 26.427 1.00 97.62 93 ILE A C 1
ATOM 740 O O . ILE A 1 93 ? -13.408 3.404 27.580 1.00 97.62 93 ILE A O 1
ATOM 744 N N . SER A 1 94 ? -13.804 4.129 25.495 1.00 97.88 94 SER A N 1
ATOM 745 C CA . SER A 1 94 ? -15.175 4.582 25.765 1.00 97.88 94 SER A CA 1
ATOM 746 C C . SER A 1 94 ? -16.084 3.445 26.235 1.00 97.88 94 SER A C 1
ATOM 748 O O . SER A 1 94 ? -16.759 3.586 27.257 1.00 97.88 94 SER A O 1
ATOM 750 N N . LYS A 1 95 ? -16.059 2.297 25.543 1.00 97.94 95 LYS A N 1
ATOM 751 C CA . LYS A 1 95 ? -16.839 1.106 25.906 1.00 97.94 95 LYS A CA 1
ATOM 752 C C . LYS A 1 95 ? -16.501 0.619 27.312 1.00 97.94 95 LYS A C 1
ATOM 754 O O . LYS A 1 95 ? -17.389 0.493 28.153 1.00 97.94 95 LYS A O 1
ATOM 759 N N . TYR A 1 96 ? -15.221 0.389 27.595 1.00 97.50 96 TYR A N 1
ATOM 760 C CA . TYR A 1 96 ? -14.797 -0.178 28.879 1.00 97.50 96 TYR A CA 1
ATOM 761 C C . TYR A 1 96 ? -14.850 0.839 30.025 1.00 97.50 96 TYR A C 1
ATOM 763 O O . TYR A 1 96 ? -15.009 0.450 31.180 1.00 97.50 96 TYR A O 1
ATOM 771 N N . LYS A 1 97 ? -14.826 2.145 29.730 1.00 97.00 97 LYS A N 1
ATOM 772 C CA . LYS A 1 97 ? -15.143 3.189 30.713 1.00 97.00 97 LYS A CA 1
ATOM 773 C C . LYS A 1 97 ? -16.594 3.092 31.185 1.00 97.00 97 LYS A C 1
ATOM 775 O O . LYS A 1 97 ? -16.835 3.202 32.383 1.00 97.00 97 LYS A O 1
ATOM 780 N N . ILE A 1 98 ? -17.542 2.862 30.272 1.00 97.00 98 ILE A N 1
ATOM 781 C CA . ILE A 1 98 ? -18.951 2.631 30.627 1.00 97.00 98 ILE A CA 1
ATOM 782 C C . ILE A 1 98 ? -19.093 1.290 31.352 1.00 97.00 98 ILE A C 1
ATOM 784 O O . ILE A 1 98 ? -19.745 1.226 32.388 1.00 97.00 98 ILE A O 1
ATOM 788 N N . LEU A 1 99 ? -18.448 0.226 30.865 1.00 95.56 99 LEU A N 1
ATOM 789 C CA . LEU A 1 99 ? -18.554 -1.111 31.459 1.00 95.56 99 LEU A CA 1
ATOM 790 C C . LEU A 1 99 ? -18.110 -1.150 32.934 1.00 95.56 99 LEU A C 1
ATOM 792 O O . LEU A 1 99 ? -18.729 -1.836 33.747 1.00 95.56 99 LEU A O 1
ATOM 796 N N . HIS A 1 100 ? -17.073 -0.385 33.285 1.00 95.50 100 HIS A N 1
ATOM 797 C CA . HIS A 1 100 ? -16.547 -0.288 34.650 1.00 95.50 100 HIS A CA 1
ATOM 798 C C . HIS A 1 100 ? -17.155 0.855 35.482 1.00 95.50 100 HIS A C 1
ATOM 800 O O . HIS A 1 100 ? -16.812 1.014 36.655 1.00 95.50 100 HIS A O 1
ATOM 806 N N . GLN A 1 101 ? -18.053 1.666 34.914 1.00 94.88 101 GLN A N 1
ATOM 807 C CA . GLN A 1 101 ? -18.705 2.747 35.648 1.00 94.88 101 GLN A CA 1
ATOM 808 C C . GLN A 1 101 ? -19.658 2.177 36.723 1.00 94.88 101 GLN A C 1
ATOM 810 O O . GLN A 1 101 ? -20.376 1.207 36.473 1.00 94.88 101 GLN A O 1
ATOM 815 N N . PRO A 1 102 ? -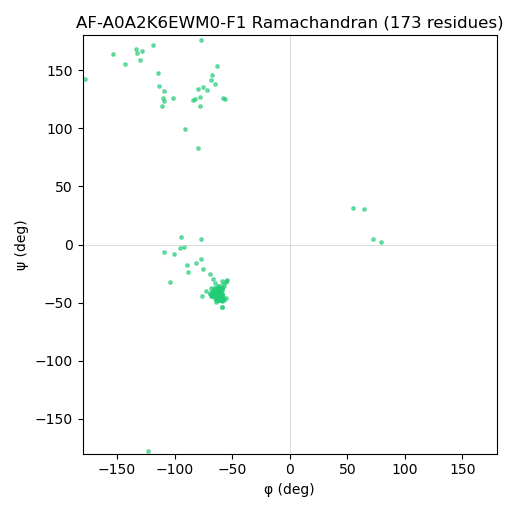19.747 2.783 37.924 1.00 96.19 102 PRO A N 1
ATOM 816 C CA . PRO A 1 102 ? -20.752 2.391 38.906 1.00 96.19 102 PRO A CA 1
ATOM 817 C C . PRO A 1 102 ? -22.180 2.521 38.351 1.00 96.19 102 PRO A C 1
ATOM 819 O O . PRO A 1 102 ? -22.599 3.601 37.943 1.00 96.19 102 PRO A O 1
ATOM 822 N N . LYS A 1 103 ? -22.979 1.446 38.405 1.00 93.44 103 LYS A N 1
ATOM 823 C CA . LYS A 1 103 ? -24.347 1.410 37.831 1.00 93.44 103 LYS A CA 1
ATOM 824 C C . LYS A 1 103 ? -25.268 2.533 38.331 1.00 93.44 103 LYS A C 1
ATOM 826 O O . LYS A 1 103 ? -26.144 2.994 37.601 1.00 93.44 103 LYS A O 1
ATOM 831 N N . LYS A 1 104 ? -25.055 2.987 39.572 1.00 94.06 104 LYS A N 1
ATOM 832 C CA . LYS A 1 104 ? -25.812 4.081 40.204 1.00 94.06 104 LYS A CA 1
ATOM 833 C C . LYS A 1 104 ? -25.530 5.453 39.577 1.00 94.06 104 LYS A C 1
ATOM 835 O O . LYS A 1 104 ? -26.387 6.320 39.664 1.00 94.06 104 LYS A O 1
ATOM 840 N N . SER A 1 105 ? -24.364 5.653 38.955 1.00 94.12 105 SER A N 1
ATOM 841 C CA . SER A 1 105 ? -23.980 6.930 38.334 1.00 94.12 105 SER A CA 1
ATOM 842 C C . SER A 1 105 ? -24.276 7.000 36.832 1.00 94.12 105 SER A C 1
ATOM 844 O O . SER A 1 105 ? -24.044 8.034 36.211 1.00 94.12 105 SER A O 1
ATOM 846 N N . MET A 1 106 ? -24.772 5.915 36.228 1.00 94.94 106 MET A N 1
ATOM 847 C CA . MET A 1 106 ? -25.102 5.871 34.802 1.00 94.94 106 MET A CA 1
ATOM 848 C C . MET A 1 106 ? -26.402 6.622 34.496 1.00 94.94 106 MET A C 1
ATOM 850 O O . MET A 1 106 ? -27.421 6.419 35.161 1.00 94.94 106 MET A O 1
ATOM 854 N N . ASN A 1 107 ? -26.386 7.421 33.426 1.00 95.06 107 ASN A N 1
ATOM 855 C CA . ASN A 1 107 ? -27.600 7.958 32.808 1.00 95.06 107 ASN A CA 1
ATOM 856 C C . ASN A 1 107 ? -28.306 6.886 31.944 1.00 95.06 107 ASN A C 1
ATOM 858 O O . ASN A 1 107 ? -27.814 5.766 31.798 1.00 95.06 107 ASN A O 1
ATOM 862 N N . SER A 1 108 ? -29.476 7.210 31.383 1.00 95.00 108 SER A N 1
ATOM 863 C CA . SER A 1 108 ? -30.272 6.270 30.574 1.00 95.00 108 SER A CA 1
ATOM 864 C C . SER A 1 108 ? -29.516 5.740 29.351 1.00 95.00 108 SER A C 1
ATOM 866 O O . SER A 1 108 ? -29.529 4.538 29.100 1.00 95.00 108 SER A O 1
ATOM 868 N N . VAL A 1 109 ? -28.801 6.610 28.633 1.00 94.25 109 VAL A N 1
ATOM 869 C CA . VAL A 1 109 ? -28.021 6.249 27.437 1.00 94.25 109 VAL A CA 1
ATOM 870 C C . VAL A 1 109 ? -26.887 5.283 27.789 1.00 94.25 109 VAL A C 1
ATOM 872 O O . VAL A 1 109 ? -26.770 4.218 27.185 1.00 94.25 109 VAL A O 1
ATOM 875 N N . ALA A 1 110 ? -26.094 5.605 28.814 1.00 94.50 110 ALA A N 1
ATOM 876 C CA . ALA A 1 110 ? -25.005 4.755 29.285 1.00 94.50 110 ALA A CA 1
ATOM 877 C C . ALA A 1 110 ? -25.518 3.401 29.794 1.00 94.50 110 ALA A C 1
ATOM 879 O O . ALA A 1 110 ? -24.874 2.380 29.569 1.00 94.50 110 ALA A O 1
ATOM 880 N N . ARG A 1 111 ? -26.697 3.373 30.432 1.00 96.00 111 ARG A N 1
ATOM 881 C CA . ARG A 1 111 ? -27.333 2.130 30.886 1.00 96.00 111 ARG A CA 1
ATOM 882 C C . ARG A 1 111 ? -27.767 1.249 29.713 1.00 96.00 111 ARG A C 1
ATOM 884 O O . ARG A 1 111 ? -27.513 0.050 29.748 1.00 96.00 111 ARG A O 1
ATOM 891 N N . ASN A 1 112 ? -28.348 1.828 28.662 1.00 96.81 112 ASN A N 1
ATOM 892 C CA . ASN A 1 112 ? -28.712 1.087 27.449 1.00 96.81 112 ASN A CA 1
ATOM 893 C C . ASN A 1 112 ? -27.474 0.496 26.755 1.00 96.81 112 ASN A C 1
ATOM 895 O O . ASN A 1 112 ? -27.476 -0.676 26.386 1.00 96.81 112 ASN A O 1
ATOM 899 N N . LEU A 1 113 ? -26.398 1.282 26.635 1.00 97.25 113 LEU A N 1
ATOM 900 C CA . LEU A 1 113 ? -25.121 0.806 26.095 1.00 97.25 113 LEU A CA 1
ATOM 901 C C . LEU A 1 113 ? -24.519 -0.309 26.954 1.00 97.25 113 LEU A C 1
ATOM 903 O O . LEU A 1 113 ? -24.073 -1.314 26.412 1.00 97.25 113 LEU A O 1
ATOM 907 N N . TYR A 1 114 ? -24.559 -0.171 28.283 1.00 97.31 114 TYR A N 1
ATOM 908 C CA . TYR A 1 114 ? -24.095 -1.205 29.205 1.00 97.31 114 TYR A CA 1
ATOM 909 C C . TYR A 1 114 ? -24.816 -2.537 28.974 1.00 97.31 114 TYR A C 1
ATOM 911 O O . TYR A 1 114 ? -24.154 -3.563 28.859 1.00 97.31 114 TYR A O 1
ATOM 919 N N . HIS A 1 115 ? -26.149 -2.530 28.860 1.00 97.00 115 HIS A N 1
ATOM 920 C CA . HIS A 1 115 ? -26.910 -3.749 28.573 1.00 97.00 115 HIS A CA 1
ATOM 921 C C . HIS A 1 115 ? -26.500 -4.371 27.236 1.00 97.00 115 HIS A C 1
ATOM 923 O O . HIS A 1 115 ? -26.154 -5.549 27.213 1.00 97.00 115 HIS A O 1
ATOM 929 N N . ARG A 1 116 ? -26.394 -3.564 26.170 1.00 97.38 116 ARG A N 1
ATOM 930 C CA . ARG A 1 116 ? -25.893 -4.038 24.872 1.00 97.38 116 ARG A CA 1
ATOM 931 C C . ARG A 1 116 ? -24.510 -4.687 24.993 1.00 97.38 116 ARG A C 1
ATOM 933 O O . ARG A 1 116 ? -24.305 -5.761 24.448 1.00 97.38 116 ARG A O 1
ATOM 940 N N . PHE A 1 117 ? -23.568 -4.078 25.715 1.00 97.38 117 PHE A N 1
ATOM 941 C CA . PHE A 1 117 ? -22.219 -4.639 25.866 1.00 97.38 117 PHE A CA 1
ATOM 942 C C . PHE A 1 117 ? -22.212 -5.994 26.570 1.00 97.38 117 PHE A C 1
ATOM 944 O O . PHE A 1 117 ? -21.428 -6.860 26.192 1.00 97.38 117 PHE A O 1
ATOM 951 N N . ILE A 1 118 ? -23.069 -6.173 27.578 1.00 95.56 118 ILE A N 1
ATOM 952 C CA . ILE A 1 118 ? -23.208 -7.446 28.290 1.00 95.56 118 ILE A CA 1
ATOM 953 C C . ILE A 1 118 ? -23.851 -8.506 27.387 1.00 95.56 118 ILE A C 1
ATOM 955 O O . ILE A 1 118 ? -23.371 -9.636 27.360 1.00 95.56 118 ILE A O 1
ATOM 959 N N . ASP A 1 119 ? -24.876 -8.142 26.613 1.00 95.81 119 ASP A N 1
ATOM 960 C CA . ASP A 1 119 ? -25.551 -9.052 25.675 1.00 95.81 119 ASP A CA 1
ATOM 961 C C . ASP A 1 119 ? -24.633 -9.482 24.519 1.00 95.81 119 ASP A C 1
ATOM 963 O O . ASP A 1 119 ? -24.745 -10.581 23.976 1.00 95.81 119 ASP A O 1
ATOM 967 N N . GLU A 1 120 ? -23.692 -8.616 24.145 1.00 96.62 120 GLU A N 1
ATOM 968 C CA . GLU A 1 120 ? -22.675 -8.911 23.146 1.00 96.62 120 GLU A CA 1
ATOM 969 C C . GLU A 1 120 ? -21.549 -9.803 23.685 1.00 96.62 120 GLU A C 1
ATOM 971 O O . GLU A 1 120 ? -20.780 -10.313 22.880 1.00 96.62 120 GLU A O 1
ATOM 976 N N . GLU A 1 121 ? -21.407 -10.035 24.987 1.00 95.69 121 GLU A N 1
ATOM 977 C CA . GLU A 1 121 ? -20.338 -10.881 25.534 1.00 95.69 121 GLU A CA 1
ATOM 978 C C . GLU A 1 121 ? -20.522 -12.363 25.149 1.00 95.69 121 GLU A C 1
ATOM 980 O O . GLU A 1 121 ? -21.634 -12.884 25.056 1.00 95.69 121 GLU A O 1
ATOM 985 N N . THR A 1 122 ? -19.421 -13.085 24.932 1.00 95.38 122 THR A N 1
ATOM 986 C CA . THR A 1 122 ? -19.428 -14.532 24.655 1.00 95.38 122 THR A CA 1
ATOM 987 C C . THR A 1 122 ? -18.379 -15.256 25.487 1.00 95.38 122 THR A C 1
ATOM 989 O O . THR A 1 122 ? -17.491 -14.644 26.077 1.00 95.38 122 THR A O 1
ATOM 992 N N . LYS A 1 123 ? -18.439 -16.593 25.509 1.00 94.50 123 LYS A N 1
ATOM 993 C CA . LYS A 1 123 ? -17.411 -17.413 26.170 1.00 94.50 123 LYS A CA 1
ATOM 994 C C . LYS A 1 123 ? -16.010 -17.137 25.606 1.00 94.50 123 LYS A C 1
ATOM 996 O O . LYS A 1 123 ? -15.061 -17.109 26.381 1.00 94.50 123 LYS A O 1
ATOM 1001 N N . ASP A 1 124 ? -15.918 -16.868 24.304 1.00 94.25 124 ASP A N 1
ATOM 1002 C CA . ASP A 1 124 ? -14.659 -16.657 23.579 1.00 94.25 124 ASP A CA 1
ATOM 1003 C C . ASP A 1 124 ? -14.100 -15.231 23.724 1.00 94.25 124 ASP A C 1
ATOM 1005 O O . ASP A 1 124 ? -12.930 -14.997 23.437 1.00 94.25 124 ASP A O 1
ATOM 1009 N N . THR A 1 125 ? -14.909 -14.269 24.182 1.00 94.94 125 THR A N 1
ATOM 1010 C CA . THR A 1 125 ? -14.457 -12.893 24.465 1.00 94.94 125 THR A CA 1
ATOM 1011 C C . THR A 1 125 ? -14.200 -12.629 25.940 1.00 94.94 125 THR A C 1
ATOM 1013 O O . THR A 1 125 ? -13.613 -11.603 26.284 1.00 94.94 125 THR A O 1
ATOM 1016 N N . LYS A 1 126 ? -14.559 -13.573 26.815 1.00 93.12 126 LYS A N 1
ATOM 1017 C CA . LYS A 1 126 ? -14.398 -13.419 28.257 1.00 93.12 126 LYS A CA 1
ATOM 1018 C C . LYS A 1 126 ? -12.938 -13.119 28.605 1.00 93.12 126 LYS A C 1
ATOM 1020 O O . LYS A 1 126 ? -12.034 -13.870 28.247 1.00 93.12 126 LYS A O 1
ATOM 1025 N N . GLY A 1 127 ? -12.720 -12.017 29.321 1.00 92.12 127 GLY A N 1
ATOM 1026 C CA . GLY A 1 127 ? -11.387 -11.574 29.742 1.00 92.12 127 GLY A CA 1
ATOM 1027 C C . GLY A 1 127 ? -10.572 -10.853 28.664 1.00 92.12 127 GLY A C 1
ATOM 1028 O O . GLY A 1 127 ? -9.442 -10.464 28.942 1.00 92.12 127 GLY A O 1
ATOM 1029 N N . HIS A 1 128 ? -11.132 -10.638 27.472 1.00 95.38 128 HIS A N 1
ATOM 1030 C CA . HIS A 1 128 ? -10.472 -9.932 26.381 1.00 95.38 128 HIS A CA 1
ATOM 1031 C C . HIS A 1 128 ? -11.186 -8.617 26.070 1.00 95.38 128 HIS A C 1
ATOM 1033 O O . HIS A 1 128 ? -12.408 -8.510 26.161 1.00 95.38 128 HIS A O 1
ATOM 1039 N N . TYR A 1 129 ? -10.421 -7.613 25.644 1.00 97.19 129 TYR A N 1
ATOM 1040 C CA . TYR A 1 129 ? -10.997 -6.372 25.145 1.00 97.19 129 TYR A CA 1
ATOM 1041 C C . TYR A 1 129 ? -11.499 -6.576 23.719 1.00 97.19 129 TYR A C 1
ATOM 1043 O O . TYR A 1 129 ? -10.747 -6.995 22.847 1.00 97.19 129 TYR A O 1
ATOM 1051 N N . PHE A 1 130 ? -12.757 -6.245 23.454 1.00 97.88 130 PHE A N 1
ATOM 1052 C CA . PHE A 1 130 ? -13.329 -6.294 22.111 1.00 97.88 130 PHE A CA 1
ATOM 1053 C C . PHE A 1 130 ? -14.313 -5.160 21.845 1.00 97.88 130 PHE A C 1
ATOM 1055 O O . PHE A 1 130 ? -14.976 -4.648 22.755 1.00 97.88 130 PHE A O 1
ATOM 1062 N N . ILE A 1 131 ? -14.459 -4.834 20.566 1.00 97.56 131 ILE A N 1
ATOM 1063 C CA . ILE A 1 131 ? -15.457 -3.900 20.045 1.00 97.56 131 ILE A CA 1
ATOM 1064 C C . ILE A 1 131 ? -16.211 -4.513 18.867 1.00 97.56 131 ILE A C 1
ATOM 1066 O O . ILE A 1 131 ? -15.732 -5.442 18.216 1.00 97.56 131 ILE A O 1
ATOM 1070 N N . VAL A 1 132 ? -17.391 -3.979 18.582 1.00 96.94 132 VAL A N 1
ATOM 1071 C CA . VAL A 1 132 ? -18.201 -4.333 17.410 1.00 96.94 132 VAL A CA 1
ATOM 1072 C C . VAL A 1 132 ? -18.405 -3.111 16.518 1.00 96.94 132 VAL A C 1
ATOM 1074 O O . VAL A 1 132 ? -18.078 -1.986 16.893 1.00 96.94 132 VAL A O 1
ATOM 1077 N N . GLU A 1 133 ? -18.969 -3.293 15.324 1.00 95.38 133 GLU A N 1
ATOM 1078 C CA . GLU A 1 133 ? -19.219 -2.165 14.412 1.00 95.38 133 GLU A CA 1
ATOM 1079 C C . GLU A 1 133 ? -20.110 -1.073 15.011 1.00 95.38 133 GLU A C 1
ATOM 1081 O O . GLU A 1 133 ? -19.912 0.105 14.714 1.00 95.38 133 GLU A O 1
ATOM 1086 N N . ALA A 1 134 ? -21.075 -1.443 15.857 1.00 96.50 134 ALA A N 1
ATOM 1087 C CA . ALA A 1 134 ? -21.912 -0.473 16.556 1.00 96.50 134 ALA A CA 1
ATOM 1088 C C . ALA A 1 134 ? -21.078 0.435 17.478 1.00 96.50 134 ALA A C 1
ATOM 1090 O O . ALA A 1 134 ? -21.340 1.630 17.539 1.00 96.50 134 ALA A O 1
ATOM 1091 N N . ASP A 1 135 ? -20.023 -0.088 18.111 1.00 97.12 135 ASP A N 1
ATOM 1092 C CA . ASP A 1 135 ? -19.126 0.694 18.975 1.00 97.12 135 ASP A CA 1
ATOM 1093 C C . ASP A 1 135 ? -18.298 1.694 18.164 1.00 97.12 135 ASP A C 1
ATOM 1095 O O . ASP A 1 135 ? -18.079 2.825 18.595 1.00 97.12 135 ASP A O 1
ATOM 1099 N N . ILE A 1 136 ? -17.866 1.294 16.964 1.00 96.19 136 ILE A N 1
ATOM 1100 C CA . ILE A 1 136 ? -17.175 2.188 16.029 1.00 96.19 136 ILE A CA 1
ATOM 1101 C C . ILE A 1 136 ? -18.098 3.341 15.631 1.00 96.19 136 ILE A C 1
ATOM 1103 O O . ILE A 1 136 ? -17.688 4.498 15.706 1.00 96.19 136 ILE A O 1
ATOM 1107 N N . LYS A 1 137 ? -19.346 3.046 15.252 1.00 95.75 137 LYS A N 1
ATOM 1108 C CA . LYS A 1 137 ? -20.328 4.070 14.861 1.00 95.75 137 LYS A CA 1
ATOM 1109 C C . LYS A 1 137 ? -20.703 5.000 16.018 1.00 95.75 137 LYS A C 1
ATOM 1111 O O . LYS A 1 137 ? -20.955 6.173 15.778 1.00 95.75 137 LYS A O 1
ATOM 1116 N N . GLU A 1 138 ? -20.727 4.481 17.244 1.00 96.25 138 GLU A N 1
ATOM 1117 C CA . GLU A 1 138 ? -21.095 5.235 18.445 1.00 96.25 138 GLU A CA 1
ATOM 1118 C C . GLU A 1 138 ? -19.971 6.169 18.926 1.00 96.25 138 GLU A C 1
ATOM 1120 O O . GLU A 1 138 ? -20.217 7.319 19.279 1.00 96.25 138 GLU A O 1
ATOM 1125 N N . PHE A 1 139 ? -18.722 5.690 18.961 1.00 96.44 139 PHE A N 1
ATOM 1126 C CA . PHE A 1 139 ? -17.634 6.378 19.675 1.00 96.44 139 PHE A CA 1
ATOM 1127 C C . PHE A 1 139 ? -16.581 7.032 18.778 1.00 96.44 139 PHE A C 1
ATOM 1129 O O . PHE A 1 139 ? -15.682 7.725 19.277 1.00 96.44 139 PHE A O 1
ATOM 1136 N N . THR A 1 140 ? -16.659 6.817 17.468 1.00 95.44 140 THR A N 1
ATOM 1137 C CA . THR A 1 140 ? -15.647 7.272 16.510 1.00 95.44 140 THR A CA 1
ATOM 1138 C C . THR A 1 140 ? -16.279 8.048 15.368 1.00 95.44 140 THR A C 1
ATOM 1140 O O . THR A 1 140 ? -17.486 8.018 15.154 1.00 95.44 140 THR A O 1
ATOM 1143 N N . THR A 1 141 ? -15.435 8.733 14.602 1.00 92.19 141 THR A N 1
ATOM 1144 C CA . THR A 1 141 ? -15.851 9.367 13.340 1.00 92.19 141 THR A CA 1
ATOM 1145 C C . THR A 1 141 ? -15.586 8.479 12.119 1.00 92.19 141 THR A C 1
ATOM 1147 O O . THR A 1 141 ? -15.762 8.912 10.976 1.00 92.19 141 THR A O 1
ATOM 1150 N N . LEU A 1 142 ? -15.155 7.229 12.337 1.00 92.50 142 LEU A N 1
ATOM 1151 C CA . LEU A 1 142 ? -14.827 6.303 11.261 1.00 92.50 142 LEU A CA 1
ATOM 1152 C C . LEU A 1 142 ? -16.084 5.825 10.538 1.00 92.50 142 LEU A C 1
ATOM 1154 O O . LEU A 1 142 ? -17.055 5.361 11.136 1.00 92.50 142 LEU A O 1
ATOM 1158 N N . LYS A 1 143 ? -16.019 5.859 9.208 1.00 91.19 143 LYS A N 1
ATOM 1159 C CA . LYS A 1 143 ? -17.021 5.226 8.355 1.00 91.19 143 LYS A CA 1
ATOM 1160 C C . LYS A 1 143 ? -16.709 3.741 8.225 1.00 91.19 143 LYS A C 1
ATOM 1162 O O . LYS A 1 143 ? -15.622 3.371 7.791 1.00 91.19 143 LYS A O 1
ATOM 1167 N N . VAL A 1 144 ? -17.686 2.903 8.559 1.00 91.44 144 VAL A N 1
ATOM 1168 C CA . VAL A 1 144 ? -17.616 1.450 8.368 1.00 91.44 144 VAL A CA 1
ATOM 1169 C C . VAL A 1 144 ? -17.926 1.139 6.901 1.00 91.44 144 VAL A C 1
ATOM 1171 O O . VAL A 1 144 ? -19.071 0.903 6.526 1.00 91.44 144 VAL A O 1
ATOM 1174 N N . ASP A 1 145 ? -16.906 1.245 6.051 1.00 90.81 145 ASP A N 1
ATOM 1175 C CA . ASP A 1 145 ? -16.978 0.994 4.611 1.00 90.81 145 ASP A CA 1
ATOM 1176 C C . ASP A 1 145 ? -15.964 -0.080 4.162 1.00 90.81 145 ASP A C 1
ATOM 1178 O O . ASP A 1 145 ? -15.212 -0.651 4.957 1.00 90.81 145 ASP A O 1
ATOM 1182 N N . LYS A 1 146 ? -15.896 -0.356 2.852 1.00 89.25 146 LYS A N 1
ATOM 1183 C CA . LYS A 1 146 ? -14.927 -1.320 2.294 1.00 89.25 146 LYS A CA 1
ATOM 1184 C C . LYS A 1 146 ? -13.471 -0.987 2.657 1.00 89.25 146 LYS A C 1
ATOM 1186 O O . LYS A 1 146 ? -12.663 -1.902 2.805 1.00 89.25 146 LYS A O 1
ATOM 1191 N N . LYS A 1 147 ? -13.120 0.298 2.799 1.00 87.00 147 LYS A N 1
ATOM 1192 C CA . LYS A 1 147 ? -11.757 0.719 3.158 1.00 87.00 147 LYS A CA 1
ATOM 1193 C C . LYS A 1 147 ? -11.469 0.410 4.622 1.00 87.00 147 LYS A C 1
ATOM 1195 O O . LYS A 1 147 ? -10.377 -0.065 4.920 1.00 87.00 147 LYS A O 1
ATOM 1200 N N . PHE A 1 148 ? -12.437 0.617 5.511 1.00 89.56 148 PHE A N 1
ATOM 1201 C CA . PHE A 1 148 ? -12.329 0.218 6.913 1.00 89.56 148 PHE A CA 1
ATOM 1202 C C . PHE A 1 148 ? -12.076 -1.290 7.056 1.00 89.56 148 PHE A C 1
ATOM 1204 O O . PHE A 1 148 ? -11.129 -1.683 7.734 1.00 89.56 148 PHE A O 1
ATOM 1211 N N . HIS A 1 149 ? -12.816 -2.140 6.338 1.00 89.81 149 HIS A N 1
ATOM 1212 C CA . HIS A 1 149 ? -12.579 -3.592 6.375 1.00 89.81 149 HIS A CA 1
ATOM 1213 C C . HIS A 1 149 ? -11.209 -3.997 5.816 1.00 89.81 149 HIS A C 1
ATOM 1215 O O . HIS A 1 149 ? -10.551 -4.878 6.365 1.00 89.81 149 HIS A O 1
ATOM 1221 N N . MET A 1 150 ? 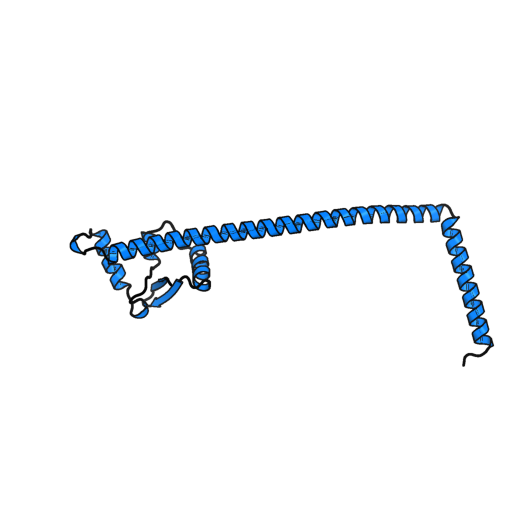-10.729 -3.327 4.764 1.00 89.31 150 MET A N 1
ATOM 1222 C CA . MET A 1 150 ? -9.366 -3.539 4.266 1.00 89.31 150 MET A CA 1
ATOM 1223 C C . MET A 1 150 ? -8.315 -3.193 5.334 1.00 89.31 150 MET A C 1
ATOM 1225 O O . MET A 1 150 ? -7.339 -3.922 5.496 1.00 89.31 150 MET A O 1
ATOM 1229 N N . LEU A 1 151 ? -8.518 -2.112 6.091 1.00 90.56 151 LEU A N 1
ATOM 1230 C CA . LEU A 1 151 ? -7.633 -1.729 7.192 1.00 90.56 151 LEU A CA 1
ATOM 1231 C C . LEU A 1 151 ? -7.687 -2.737 8.347 1.00 90.56 151 LEU A C 1
ATOM 1233 O O . LEU A 1 151 ? -6.638 -3.088 8.880 1.00 90.56 151 LEU A O 1
ATOM 1237 N N . LEU A 1 152 ? -8.866 -3.266 8.685 1.00 90.44 152 LEU A N 1
ATOM 1238 C CA . LEU A 1 152 ? -8.998 -4.349 9.665 1.00 90.44 152 LEU A CA 1
ATOM 1239 C C . LEU A 1 152 ? -8.236 -5.610 9.236 1.00 90.44 152 LEU A C 1
ATOM 1241 O O . LEU A 1 152 ? -7.548 -6.204 10.062 1.00 90.44 152 LEU A O 1
ATOM 1245 N N . ASN A 1 153 ? -8.272 -5.974 7.950 1.00 89.69 153 ASN A N 1
ATOM 1246 C CA . ASN A 1 153 ? -7.483 -7.094 7.425 1.00 89.69 153 ASN A CA 1
ATOM 1247 C C . ASN A 1 153 ? -5.977 -6.873 7.620 1.00 89.69 153 ASN A C 1
ATOM 1249 O O . ASN A 1 153 ? -5.262 -7.799 8.004 1.00 89.69 153 ASN A O 1
ATOM 1253 N N . ILE A 1 154 ? -5.495 -5.643 7.409 1.00 89.75 154 ILE A N 1
ATOM 1254 C CA . ILE A 1 154 ? -4.096 -5.281 7.675 1.00 89.75 154 ILE A CA 1
ATOM 1255 C C . ILE A 1 154 ? -3.790 -5.419 9.171 1.00 89.75 154 ILE A C 1
ATOM 1257 O O . ILE A 1 154 ? -2.794 -6.037 9.536 1.00 89.75 154 ILE A O 1
ATOM 1261 N N . LEU A 1 155 ? -4.647 -4.891 10.050 1.00 91.19 155 LEU A N 1
ATOM 1262 C CA . LEU A 1 155 ? -4.457 -4.987 11.503 1.00 91.19 155 LEU A CA 1
ATOM 1263 C C . LEU A 1 155 ? -4.450 -6.438 11.995 1.00 91.19 155 LEU A C 1
ATOM 1265 O O . LEU A 1 155 ? -3.634 -6.790 12.847 1.00 91.19 155 LEU A O 1
ATOM 1269 N N . ARG A 1 156 ? -5.299 -7.286 11.412 1.00 92.00 156 ARG A N 1
ATOM 1270 C CA . ARG A 1 156 ? -5.345 -8.726 11.667 1.00 92.00 156 ARG A CA 1
ATOM 1271 C C . ARG A 1 156 ? -4.069 -9.430 11.207 1.00 92.00 156 ARG A C 1
ATOM 1273 O O . ARG A 1 156 ? -3.500 -10.205 11.969 1.00 92.00 156 ARG A O 1
ATOM 1280 N N . HIS A 1 157 ? -3.575 -9.130 10.004 1.00 89.81 157 HIS A N 1
ATOM 1281 C CA . HIS A 1 157 ? -2.298 -9.664 9.513 1.00 89.81 157 HIS A CA 1
ATOM 1282 C C . HIS A 1 157 ? -1.122 -9.236 10.408 1.00 89.81 157 HIS A C 1
ATOM 1284 O O . HIS A 1 157 ? -0.220 -10.021 10.690 1.00 89.81 157 HIS A O 1
ATOM 1290 N N . CYS A 1 158 ? -1.168 -8.005 10.917 1.00 86.19 158 CYS A N 1
ATOM 1291 C CA . CYS A 1 158 ? -0.209 -7.472 11.881 1.00 86.19 158 CYS A CA 1
ATOM 1292 C C . CYS A 1 158 ? -0.428 -7.968 13.322 1.00 86.19 158 CYS A C 1
ATOM 1294 O O . CYS A 1 158 ? 0.261 -7.486 14.219 1.00 86.19 158 CYS A O 1
ATOM 1296 N N . ARG A 1 159 ? -1.376 -8.889 13.558 1.00 90.06 159 ARG A N 1
ATOM 1297 C CA . ARG A 1 159 ? -1.709 -9.462 14.875 1.00 90.06 159 ARG A CA 1
ATOM 1298 C C . ARG A 1 159 ? -2.049 -8.420 15.949 1.00 90.06 159 ARG A C 1
ATOM 1300 O O . ARG A 1 159 ? -1.780 -8.640 17.121 1.00 90.06 159 ARG A O 1
ATOM 1307 N N . ARG A 1 160 ? -2.628 -7.281 15.554 1.00 91.94 160 ARG A N 1
ATOM 1308 C CA . ARG A 1 160 ? -3.114 -6.244 16.489 1.00 91.94 160 ARG A CA 1
ATOM 1309 C C . ARG A 1 160 ? -4.561 -6.465 16.929 1.00 91.94 160 ARG A C 1
ATOM 1311 O O . ARG A 1 160 ? -5.019 -5.848 17.884 1.00 91.94 160 ARG A O 1
ATOM 1318 N N . LEU A 1 161 ? -5.297 -7.287 16.186 1.00 94.25 161 LEU A N 1
ATOM 1319 C CA . LEU A 1 161 ? -6.648 -7.711 16.525 1.00 94.25 161 LEU A CA 1
ATOM 1320 C C . LEU A 1 161 ? -6.961 -9.072 15.902 1.00 94.25 161 LEU A C 1
ATOM 1322 O O . LEU A 1 161 ? -6.308 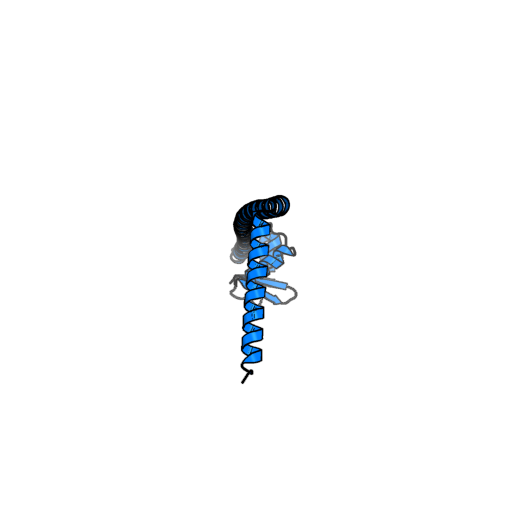-9.503 14.947 1.00 94.25 161 LEU A O 1
ATOM 1326 N N . SER A 1 162 ? -8.010 -9.710 16.404 1.00 95.00 162 SER A N 1
ATOM 1327 C CA . SER A 1 162 ? -8.606 -10.930 15.862 1.00 95.00 162 SER A CA 1
ATOM 1328 C C . SER A 1 162 ? -10.129 -10.796 15.760 1.00 95.00 162 SER A C 1
ATOM 1330 O O . SER A 1 162 ? -10.725 -9.868 16.304 1.00 95.00 162 SER A O 1
ATOM 1332 N N . GLU A 1 163 ? -10.768 -11.694 15.011 1.00 95.31 163 GLU A N 1
ATOM 1333 C CA . GLU A 1 163 ? -12.224 -11.716 14.849 1.00 95.31 163 GLU A CA 1
ATOM 1334 C C . GLU A 1 163 ? -12.819 -12.933 15.551 1.00 95.31 163 GLU A C 1
ATOM 1336 O O . GLU A 1 163 ? -12.460 -14.067 15.235 1.00 95.31 163 GLU A O 1
ATOM 1341 N N . VAL A 1 164 ? -13.792 -12.692 16.425 1.00 96.31 164 VAL A N 1
ATOM 1342 C CA . VAL A 1 164 ? -14.649 -13.721 17.019 1.00 96.31 164 VAL A CA 1
ATOM 1343 C C . VAL A 1 164 ? -16.055 -13.544 16.455 1.00 96.31 164 VAL A C 1
ATOM 1345 O O . VAL A 1 164 ? -16.674 -12.488 16.608 1.00 96.31 164 VAL A O 1
ATOM 1348 N N . ARG A 1 165 ? -16.565 -14.563 15.760 1.00 95.38 165 ARG A N 1
ATOM 1349 C CA . ARG A 1 165 ? -17.881 -14.527 15.104 1.00 95.38 165 ARG A CA 1
ATOM 1350 C C . ARG A 1 165 ? -18.858 -15.437 15.836 1.00 95.38 165 ARG A C 1
ATOM 1352 O O . ARG A 1 165 ? -18.544 -16.592 16.093 1.00 95.38 165 ARG A O 1
ATOM 1359 N N . GLY A 1 166 ? -20.054 -14.930 16.125 1.00 94.00 166 GLY A N 1
ATOM 1360 C CA . GLY A 1 166 ? -21.109 -15.702 16.786 1.00 94.00 166 GLY A CA 1
ATOM 1361 C C . GLY A 1 166 ? -22.393 -14.894 16.961 1.00 94.00 166 GLY A C 1
ATOM 1362 O O . GLY A 1 166 ? -22.334 -13.688 17.209 1.00 94.00 166 GLY A O 1
ATOM 1363 N N . GLY A 1 167 ? -23.551 -15.546 16.807 1.00 90.31 167 GLY A N 1
ATOM 1364 C CA . GLY A 1 167 ? -24.866 -14.898 16.931 1.00 90.31 167 GLY A CA 1
ATOM 1365 C C . GLY A 1 167 ? -25.143 -13.837 15.859 1.00 90.31 167 GLY A C 1
ATOM 1366 O O . GLY A 1 167 ? -25.785 -12.835 16.145 1.00 90.31 167 GLY A O 1
ATOM 1367 N N . GLY A 1 168 ? -24.588 -14.001 14.652 1.00 92.94 168 GLY A N 1
ATOM 1368 C CA . GLY A 1 168 ? -24.686 -12.999 13.580 1.00 92.94 168 GLY A CA 1
ATOM 1369 C C . GLY A 1 168 ? -23.845 -11.736 13.807 1.00 92.94 168 GLY A C 1
ATOM 1370 O O . GLY A 1 168 ? -23.899 -10.819 12.993 1.00 92.94 168 GLY A O 1
ATOM 1371 N N . LEU A 1 169 ? -23.042 -11.691 14.876 1.00 95.44 169 LEU A N 1
ATOM 1372 C CA . LEU A 1 169 ? -22.214 -10.548 15.246 1.00 95.44 169 LEU A CA 1
ATOM 1373 C C . LEU A 1 169 ? -20.724 -10.882 15.127 1.00 95.44 169 LEU A C 1
ATOM 1375 O O . LEU A 1 169 ? -20.269 -11.945 15.561 1.00 95.44 169 LEU A O 1
ATOM 1379 N N . THR A 1 170 ? -19.961 -9.945 14.565 1.00 95.94 170 THR A N 1
ATOM 1380 C CA . THR A 1 170 ? -18.495 -10.015 14.502 1.00 95.94 170 THR A CA 1
ATOM 1381 C C . THR A 1 170 ? -17.899 -9.115 15.574 1.00 95.94 170 THR A C 1
ATOM 1383 O O . THR A 1 170 ? -18.212 -7.926 15.639 1.00 95.94 170 THR A O 1
ATOM 1386 N N . ARG A 1 171 ? -17.036 -9.692 16.408 1.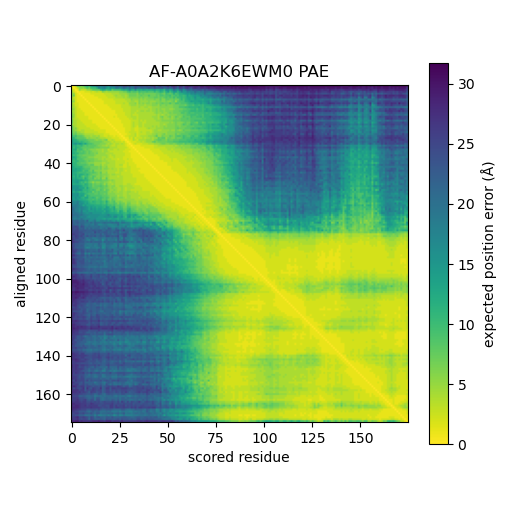00 97.25 171 ARG A N 1
ATOM 1387 C CA . ARG A 1 171 ? -16.333 -9.023 17.503 1.00 97.25 171 ARG A CA 1
ATOM 1388 C C . ARG A 1 171 ? -14.867 -8.890 17.136 1.00 97.25 171 ARG A C 1
ATOM 1390 O O . ARG A 1 171 ? -14.214 -9.891 16.852 1.00 97.25 171 ARG A O 1
ATOM 1397 N N . TYR A 1 172 ? -14.363 -7.665 17.147 1.00 96.81 172 TYR A N 1
ATOM 1398 C CA . TYR A 1 172 ? -12.957 -7.361 16.923 1.00 96.81 172 TYR A CA 1
ATOM 1399 C C . TYR A 1 172 ? -12.248 -7.355 18.275 1.00 96.81 172 TYR A C 1
ATOM 1401 O O . TYR A 1 172 ? -12.360 -6.393 19.036 1.00 96.81 172 TYR A O 1
ATOM 1409 N N . VAL A 1 173 ? -11.578 -8.460 18.591 1.00 97.00 173 VAL A N 1
ATOM 1410 C CA . VAL A 1 173 ? -10.846 -8.662 19.844 1.00 97.00 173 VAL A CA 1
ATOM 1411 C C . VAL A 1 173 ? -9.456 -8.052 19.708 1.00 97.00 173 VAL A C 1
ATOM 1413 O O . VAL A 1 173 ? -8.723 -8.382 18.779 1.00 97.00 173 VAL A O 1
ATOM 1416 N N . ILE A 1 174 ? -9.098 -7.155 20.618 1.00 95.38 174 ILE A N 1
ATOM 1417 C CA . ILE A 1 174 ? -7.803 -6.477 20.661 1.00 95.38 174 ILE A CA 1
ATOM 1418 C C . ILE A 1 174 ? -6.771 -7.419 21.286 1.00 95.38 174 ILE A C 1
ATOM 1420 O O . ILE A 1 174 ? -7.065 -8.074 22.287 1.00 95.38 174 ILE A O 1
ATOM 1424 N N . THR A 1 175 ? -5.592 -7.514 20.666 1.00 86.00 175 THR A N 1
ATOM 1425 C CA . THR A 1 175 ? -4.471 -8.371 21.098 1.00 86.00 175 THR A CA 1
ATOM 1426 C C . THR A 1 175 ? -3.317 -7.530 21.618 1.00 86.00 175 THR A C 1
ATOM 1428 O O . THR A 1 175 ? -3.081 -6.444 21.038 1.00 86.00 175 THR A O 1
#

Secondary structure (DSSP, 8-state):
---HHHHHHHHHHHHHHHHHHHHHHHHHHHSHHHHHHHHHHHHHHHHHHHHHHHHHHHHHHHHHHHHHHHHHHHHHHHHHHHHHHHHHHHHHHHHHHHHTS-GGG--HHHHHHHHHHHHT--TTTTTS-EE-HHHHHHH-----SHHHHHHHHHHHHTTSEEEEEETTEEEEEE-

InterPro domains:
  IPR009829 Spindle and kinetochore-associated protein 1 [PF07160] (70-168)
  IPR009829 Spindle and kinetochore-associated protein 1 [PTHR28573] (70-175)
  IPR042031 SKA1 microtubule binding domain superfamily [G3DSA:1.10.10.1890] (57-175)